Protein AF-A0A3C1FZ70-F1 (afdb_monomer_lite)

Foldseek 3Di:
DFDLAADDADDDDPDPVCLVVVVVSVVVVVVVVVSVVVCVVVVPSDHPADAQADSRHRHNDWDQDPVNAWIADPQFGFIWGWDDDPNDIHTDTDPVSVVCTCRDPVNVVCCCVVPPVVVVVVCVVCVVVVVVVVVVVVVVDDD

pLDDT: mean 89.14, std 9.04, range [33.91, 97.25]

Secondary structure (DSSP, 8-state):
-------------SSGGGGGG-HHHHHHHHHHHHHHHHHHHHT-----SPTTS-TTT-----EEPTTSSEEE-TTT--EEEEEEETTEEEEEE-GGGGTT-TTSHHHHHHHIIIIIHHHHHHHHHTHHHHHHHHHHHHHHS--

Structure (mmCIF, N/CA/C/O backbone):
data_AF-A0A3C1FZ70-F1
#
_entry.id   AF-A0A3C1FZ70-F1
#
loop_
_atom_site.group_PDB
_atom_site.id
_atom_site.type_symbol
_atom_site.label_atom_id
_atom_site.label_alt_id
_atom_site.label_comp_id
_atom_site.label_asym_id
_atom_site.label_entity_id
_atom_site.label_seq_id
_atom_site.pdbx_PDB_ins_code
_atom_site.Cartn_x
_atom_site.Cartn_y
_atom_site.Cartn_z
_atom_site.occupancy
_atom_site.B_iso_or_equiv
_atom_site.auth_seq_id
_atom_site.auth_comp_id
_atom_site.auth_asym_id
_atom_site.auth_atom_id
_atom_site.pdbx_PDB_model_num
ATOM 1 N N . MET A 1 1 ? -0.973 -15.274 14.862 1.00 33.91 1 MET A N 1
ATOM 2 C CA . MET A 1 1 ? -0.813 -13.992 15.579 1.00 33.91 1 MET A C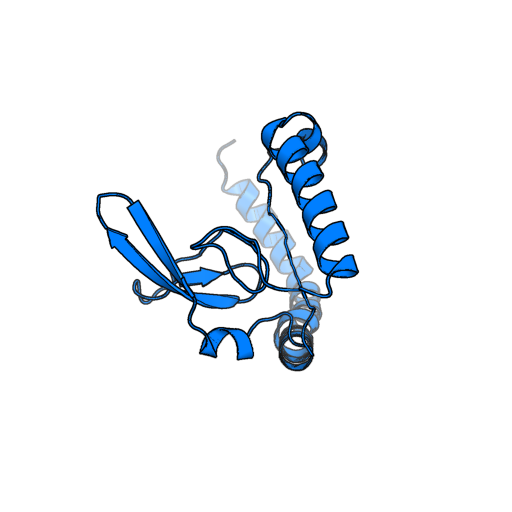A 1
ATOM 3 C C . MET A 1 1 ? -0.196 -12.995 14.611 1.00 33.91 1 MET A C 1
ATOM 5 O O . MET A 1 1 ? 1.015 -12.979 14.454 1.00 33.91 1 MET A O 1
ATOM 9 N N . GLY A 1 2 ? -1.037 -12.286 13.856 1.00 42.69 2 GLY A N 1
ATOM 10 C CA . GLY A 1 2 ? -0.617 -11.162 13.014 1.00 42.69 2 GLY A CA 1
ATOM 11 C C . GLY A 1 2 ? -0.760 -9.878 13.825 1.00 42.69 2 GLY A C 1
ATOM 12 O O . GLY A 1 2 ? -1.645 -9.818 14.673 1.00 42.69 2 GLY A O 1
ATOM 13 N N . LEU A 1 3 ? 0.147 -8.927 13.612 1.00 48.59 3 LEU A N 1
ATOM 14 C CA . LEU A 1 3 ? 0.269 -7.652 14.330 1.00 48.59 3 LEU A CA 1
ATOM 15 C C . LEU A 1 3 ? -1.093 -7.075 14.750 1.00 48.59 3 LEU A C 1
ATOM 17 O O . LEU A 1 3 ? -1.933 -6.794 13.897 1.00 48.59 3 LEU A O 1
ATOM 21 N N . THR A 1 4 ? -1.304 -6.889 16.053 1.00 63.41 4 THR A N 1
ATOM 22 C CA . THR A 1 4 ? -2.482 -6.200 16.585 1.00 63.41 4 THR A CA 1
ATOM 23 C C . THR A 1 4 ? -2.345 -4.704 16.312 1.00 63.41 4 THR A C 1
ATOM 25 O O . THR A 1 4 ? -1.767 -3.958 17.100 1.00 63.41 4 THR A O 1
ATOM 28 N N . LYS A 1 5 ? -2.788 -4.286 15.125 1.00 68.62 5 LYS A N 1
ATOM 29 C CA . LYS A 1 5 ? -2.769 -2.893 14.678 1.00 68.62 5 LYS A CA 1
ATOM 30 C C . LYS A 1 5 ? -4.102 -2.232 15.020 1.00 68.62 5 LYS A C 1
ATOM 32 O O . LYS A 1 5 ? -5.145 -2.687 14.565 1.00 68.62 5 LYS A O 1
ATOM 37 N N . ILE A 1 6 ? -4.037 -1.169 15.820 1.00 82.75 6 ILE A N 1
ATOM 38 C CA . ILE A 1 6 ? -5.199 -0.361 16.217 1.00 82.75 6 ILE A CA 1
ATOM 39 C C . ILE A 1 6 ? -5.476 0.700 15.154 1.00 82.75 6 ILE A C 1
ATOM 41 O O . ILE A 1 6 ? -6.588 0.795 14.641 1.00 82.75 6 ILE A O 1
ATOM 45 N N . ASN A 1 7 ? -4.450 1.487 14.812 1.00 84.12 7 ASN A N 1
ATOM 46 C CA . ASN A 1 7 ? -4.541 2.539 13.814 1.00 84.12 7 ASN A CA 1
ATOM 47 C C . ASN A 1 7 ? -3.212 2.739 13.069 1.00 84.12 7 ASN A C 1
ATOM 49 O O . ASN A 1 7 ? -2.136 2.580 13.644 1.00 84.12 7 ASN A O 1
ATOM 53 N N . GLU A 1 8 ? -3.301 3.086 11.792 1.00 86.19 8 GLU A N 1
ATOM 54 C CA . GLU A 1 8 ? -2.208 3.426 10.879 1.00 86.19 8 GLU A CA 1
ATOM 55 C C . GLU A 1 8 ? -2.800 4.352 9.796 1.00 86.19 8 GLU A C 1
ATOM 57 O O . GLU A 1 8 ? -4.010 4.340 9.572 1.00 86.19 8 GLU A O 1
ATOM 62 N N . ALA A 1 9 ? -1.986 5.201 9.171 1.00 86.94 9 ALA A N 1
ATOM 63 C CA . ALA A 1 9 ? -2.449 6.123 8.137 1.00 86.94 9 ALA A CA 1
ATOM 64 C C . ALA A 1 9 ? -1.345 6.377 7.108 1.00 86.94 9 ALA A C 1
ATOM 66 O O . ALA A 1 9 ? -0.171 6.502 7.462 1.00 86.94 9 ALA A O 1
ATOM 67 N N . ALA A 1 10 ? -1.734 6.475 5.837 1.00 85.56 10 ALA A N 1
ATOM 68 C CA . ALA A 1 10 ? -0.854 6.860 4.741 1.00 85.56 10 ALA A CA 1
ATOM 69 C C . ALA A 1 10 ? -1.157 8.304 4.320 1.00 85.56 10 ALA A C 1
ATOM 71 O O . ALA A 1 10 ? -2.253 8.590 3.837 1.00 85.56 10 ALA A O 1
ATOM 72 N N . ILE A 1 11 ? -0.178 9.197 4.485 1.00 88.44 11 ILE A N 1
ATOM 73 C CA . ILE A 1 11 ? -0.293 10.614 4.119 1.00 88.44 11 ILE A CA 1
ATOM 74 C C . ILE A 1 11 ? 0.441 10.856 2.802 1.00 88.44 11 ILE A C 1
ATOM 76 O O . ILE A 1 11 ? 1.608 10.488 2.654 1.00 88.44 11 ILE A O 1
ATOM 80 N N . CYS A 1 12 ? -0.248 11.457 1.834 1.00 86.12 12 CYS A N 1
ATOM 81 C CA . CYS A 1 12 ? 0.309 11.743 0.517 1.00 86.12 12 CYS A CA 1
ATOM 82 C C . CYS A 1 12 ? 0.821 13.185 0.453 1.00 86.12 12 CYS A C 1
ATOM 84 O O . CYS A 1 12 ? 0.037 14.114 0.287 1.00 86.12 12 CYS A O 1
ATOM 86 N N . THR A 1 13 ? 2.138 13.360 0.524 1.00 90.56 13 THR A N 1
ATOM 87 C CA . THR A 1 13 ? 2.821 14.651 0.330 1.00 90.56 13 THR A CA 1
ATOM 88 C C . THR A 1 13 ? 3.744 14.600 -0.891 1.00 90.56 13 THR A C 1
ATOM 90 O O . THR A 1 13 ? 4.049 13.513 -1.387 1.00 90.56 13 THR A O 1
ATOM 93 N N . GLN A 1 14 ? 4.185 15.757 -1.410 1.00 89.88 14 GLN A N 1
ATOM 94 C CA . GLN A 1 14 ? 5.131 15.779 -2.539 1.00 89.88 14 GLN A CA 1
ATOM 95 C C . GLN A 1 14 ? 6.534 15.372 -2.072 1.00 89.88 14 GLN A C 1
ATOM 97 O O . GLN A 1 14 ? 7.178 14.523 -2.689 1.00 89.88 14 GLN A O 1
ATOM 102 N N . GLY A 1 15 ? 6.987 15.933 -0.948 1.00 89.38 15 GLY A N 1
ATOM 103 C CA . GLY A 1 15 ? 8.201 15.525 -0.244 1.00 89.38 15 GLY A CA 1
ATOM 104 C C . GLY A 1 15 ? 7.900 14.902 1.120 1.00 89.38 15 GLY A C 1
ATOM 105 O O . GLY A 1 15 ? 7.021 15.367 1.843 1.00 89.38 15 GLY A O 1
ATOM 106 N N . ILE A 1 16 ? 8.667 13.882 1.527 1.00 83.31 16 ILE A N 1
ATOM 107 C CA . ILE A 1 16 ? 8.498 13.221 2.842 1.00 83.31 16 ILE A CA 1
ATOM 108 C C . ILE A 1 16 ? 8.612 14.236 3.991 1.00 83.31 16 ILE A C 1
ATOM 110 O O . ILE A 1 16 ? 7.869 14.165 4.965 1.00 83.31 16 ILE A O 1
ATOM 114 N N . SER A 1 17 ? 9.519 15.207 3.871 1.00 89.94 17 SER A N 1
ATOM 115 C CA . SER A 1 17 ? 9.730 16.245 4.885 1.00 89.94 17 SER A CA 1
ATOM 116 C C . SER A 1 17 ? 8.621 17.295 4.950 1.00 89.94 17 SER A C 1
ATOM 118 O O . SER A 1 17 ? 8.617 18.094 5.877 1.00 89.94 17 SER A O 1
ATOM 120 N N . GLU A 1 18 ? 7.699 17.331 3.988 1.00 95.81 18 GLU A N 1
ATOM 121 C CA . GLU A 1 18 ? 6.639 18.345 3.932 1.00 95.81 18 GLU A CA 1
ATOM 122 C C . GLU A 1 18 ? 5.437 17.998 4.808 1.00 95.81 18 GLU A C 1
ATOM 124 O O . GLU A 1 18 ? 4.628 18.874 5.084 1.00 95.81 18 GLU A O 1
ATOM 129 N N . VAL A 1 19 ? 5.322 16.753 5.282 1.00 94.56 19 VAL A N 1
ATOM 130 C CA . VAL A 1 19 ? 4.163 16.305 6.076 1.00 94.56 19 VAL A CA 1
ATOM 131 C C . VAL A 1 19 ? 3.936 17.135 7.336 1.00 94.56 19 VAL A C 1
ATOM 133 O O . VAL A 1 19 ? 2.803 17.327 7.750 1.00 94.56 19 VAL A O 1
ATOM 136 N N . VAL A 1 20 ? 4.997 17.705 7.908 1.00 95.19 20 VAL A N 1
ATOM 137 C CA . VAL A 1 20 ? 4.899 18.584 9.084 1.00 95.19 20 VAL A CA 1
ATOM 138 C C . VAL A 1 20 ? 4.224 19.928 8.791 1.00 95.19 20 VAL A C 1
ATOM 140 O O . VAL A 1 20 ? 3.898 20.653 9.726 1.00 95.19 20 VAL A O 1
ATOM 143 N N . LEU A 1 21 ? 4.044 20.278 7.515 1.00 95.56 21 LEU A N 1
ATOM 144 C CA . LEU A 1 21 ? 3.324 21.473 7.069 1.00 95.56 21 LEU A CA 1
ATOM 145 C C . LEU A 1 21 ? 1.822 21.209 6.874 1.00 95.56 21 LEU A C 1
ATOM 147 O O . LEU A 1 21 ? 1.057 22.158 6.720 1.00 95.56 21 LEU A O 1
ATOM 151 N N . ASP A 1 22 ? 1.400 19.943 6.873 1.00 95.19 22 ASP A N 1
ATOM 152 C CA . ASP A 1 22 ? 0.001 19.536 6.782 1.00 95.19 22 ASP A CA 1
ATOM 153 C C . ASP A 1 22 ? -0.590 19.414 8.193 1.00 95.19 22 ASP A C 1
ATOM 155 O O . ASP A 1 22 ? -0.346 18.448 8.920 1.00 95.19 22 ASP A O 1
ATOM 159 N N . GLN A 1 23 ? -1.367 20.419 8.600 1.00 95.94 23 GLN A N 1
ATOM 160 C CA . GLN A 1 23 ? -1.947 20.450 9.942 1.00 95.94 23 GLN A CA 1
ATOM 161 C C . GLN A 1 23 ? -2.930 19.294 10.181 1.00 95.94 23 GLN A C 1
ATOM 163 O O . GLN A 1 23 ? -2.959 18.754 11.285 1.00 95.94 23 GLN A O 1
ATOM 168 N N . GLU A 1 24 ? -3.690 18.871 9.167 1.00 94.38 24 GLU A N 1
ATOM 169 C CA . GLU A 1 24 ? -4.635 17.758 9.307 1.00 94.38 24 GLU A CA 1
ATOM 170 C C . GLU A 1 24 ? -3.887 16.444 9.559 1.00 94.38 24 GLU A C 1
ATOM 172 O O . GLU A 1 24 ? -4.272 15.663 10.436 1.00 94.38 24 GLU A O 1
ATOM 177 N N . ALA A 1 25 ? -2.768 16.229 8.861 1.00 93.56 25 ALA A N 1
ATOM 178 C CA . ALA A 1 25 ? -1.895 15.082 9.095 1.00 93.56 25 ALA A CA 1
ATOM 179 C C . ALA A 1 25 ? -1.280 15.096 10.505 1.00 93.56 25 ALA A C 1
ATOM 181 O O . ALA A 1 25 ? -1.224 14.055 11.170 1.00 93.56 25 ALA A O 1
ATOM 182 N N . MET A 1 26 ? -0.851 16.265 10.991 1.00 95.88 26 MET A N 1
ATOM 183 C CA . MET A 1 26 ? -0.289 16.408 12.339 1.00 95.88 26 MET A CA 1
ATOM 184 C C . MET A 1 26 ? -1.341 16.184 13.437 1.00 95.88 26 MET A C 1
ATOM 186 O O . MET A 1 26 ? -1.064 15.494 14.425 1.00 95.88 26 MET A O 1
ATOM 190 N N . ASP A 1 27 ? -2.559 16.691 13.249 1.00 96.31 27 ASP A N 1
ATOM 191 C CA . ASP A 1 27 ? -3.683 16.485 14.169 1.00 96.31 27 ASP A CA 1
ATOM 192 C C . ASP A 1 27 ? -4.117 15.012 14.207 1.00 96.31 27 ASP A C 1
ATOM 194 O O . ASP A 1 27 ? -4.363 14.451 15.284 1.00 96.31 27 ASP A O 1
ATOM 198 N N . LEU A 1 28 ? -4.152 14.354 13.042 1.00 92.62 28 LEU A N 1
ATOM 199 C CA . LEU A 1 28 ? -4.391 12.917 12.922 1.00 92.62 28 LEU A CA 1
ATOM 200 C C . LEU A 1 28 ? -3.321 12.116 13.674 1.00 92.62 28 LEU A C 1
ATOM 202 O O . LEU A 1 28 ? -3.672 11.265 14.492 1.00 92.62 28 LEU A O 1
ATOM 206 N N . ALA A 1 29 ? -2.035 12.417 13.470 1.00 93.88 29 ALA A N 1
ATOM 207 C CA . ALA A 1 29 ? -0.939 11.737 14.161 1.00 93.88 29 ALA A CA 1
ATOM 208 C C . ALA A 1 29 ? -1.043 11.879 15.691 1.00 93.88 29 ALA A C 1
ATOM 210 O O . ALA A 1 29 ? -0.890 10.898 16.428 1.00 93.88 29 ALA A O 1
ATOM 211 N N . TYR A 1 30 ? -1.365 13.081 16.181 1.00 95.69 30 TYR A N 1
ATOM 212 C CA . TYR A 1 30 ? -1.580 13.330 17.607 1.00 95.69 30 TYR A CA 1
ATOM 213 C C . TYR A 1 30 ? -2.752 12.514 18.170 1.00 95.69 30 TYR A C 1
ATOM 215 O O . TYR A 1 30 ? -2.635 11.891 19.233 1.00 95.69 30 TYR A O 1
ATOM 223 N N . ARG A 1 31 ? -3.880 12.478 17.454 1.00 94.50 31 ARG A N 1
ATOM 224 C CA . ARG A 1 31 ? -5.057 11.695 17.840 1.00 94.50 31 ARG A CA 1
ATOM 225 C C . ARG A 1 31 ? -4.762 10.192 17.858 1.00 94.50 31 ARG A C 1
ATOM 227 O O . ARG A 1 31 ? -5.048 9.545 18.865 1.00 94.50 31 ARG A O 1
ATOM 234 N N . MET A 1 32 ? -4.117 9.662 16.821 1.00 92.81 32 MET A N 1
ATOM 235 C CA . MET A 1 32 ? -3.727 8.248 16.743 1.00 92.81 32 MET A CA 1
ATOM 236 C C . MET A 1 32 ? -2.811 7.839 17.903 1.00 92.81 32 MET A C 1
ATOM 238 O O . MET A 1 32 ? -2.976 6.764 18.478 1.00 92.81 32 MET A O 1
ATOM 242 N N . GLY A 1 33 ? -1.881 8.708 18.316 1.00 92.94 33 GLY A N 1
ATOM 243 C CA . GLY A 1 33 ? -1.039 8.456 19.491 1.00 92.94 33 GLY A CA 1
ATOM 244 C C . GLY A 1 33 ? -1.845 8.266 20.786 1.00 92.94 33 GLY A C 1
ATOM 245 O O . GLY A 1 33 ? -1.532 7.389 21.602 1.00 92.94 33 GLY A O 1
ATOM 246 N N . LYS A 1 34 ? -2.928 9.036 20.969 1.00 94.12 34 LYS A N 1
ATOM 247 C CA . LYS A 1 34 ? -3.852 8.864 22.105 1.00 94.12 34 LYS A CA 1
ATOM 248 C C . LYS A 1 34 ? -4.635 7.562 22.008 1.00 94.12 34 LYS A C 1
ATOM 250 O O . LYS A 1 34 ? -4.730 6.852 23.007 1.00 94.12 34 LYS A O 1
ATOM 255 N N . GLU A 1 35 ? -5.164 7.248 20.828 1.00 91.75 35 GLU A N 1
ATOM 256 C CA . GLU A 1 35 ? -5.911 6.010 20.571 1.00 91.75 35 GLU A CA 1
ATOM 257 C C . GLU A 1 35 ? -5.055 4.779 20.903 1.00 91.75 35 GLU A C 1
ATOM 259 O O . GLU A 1 35 ? -5.505 3.904 21.640 1.00 91.75 35 GLU A O 1
ATOM 264 N N . ILE A 1 36 ? -3.784 4.763 20.479 1.00 90.81 36 ILE A N 1
ATOM 265 C CA . ILE A 1 36 ? -2.830 3.690 20.807 1.00 90.81 36 ILE A CA 1
ATOM 266 C C . ILE A 1 36 ? -2.626 3.567 22.320 1.00 90.81 36 ILE A C 1
ATOM 268 O O . ILE A 1 36 ? -2.653 2.464 22.867 1.00 90.81 36 ILE A O 1
ATOM 272 N N . THR A 1 37 ? -2.442 4.692 23.012 1.00 92.06 37 THR A N 1
ATOM 273 C CA . THR A 1 37 ? -2.238 4.698 24.469 1.00 92.06 37 THR A CA 1
ATOM 274 C C . THR A 1 37 ? -3.446 4.119 25.210 1.00 92.06 37 THR A C 1
ATOM 276 O O . THR A 1 37 ? -3.285 3.305 26.121 1.00 92.06 37 THR A O 1
ATOM 279 N N . VAL A 1 38 ? -4.659 4.508 24.808 1.00 92.50 38 VAL A N 1
ATOM 280 C CA . VAL A 1 38 ? -5.909 3.987 25.381 1.00 92.50 38 VAL A CA 1
ATOM 281 C C . VAL A 1 38 ? -6.056 2.498 25.083 1.00 92.50 38 VAL A C 1
ATOM 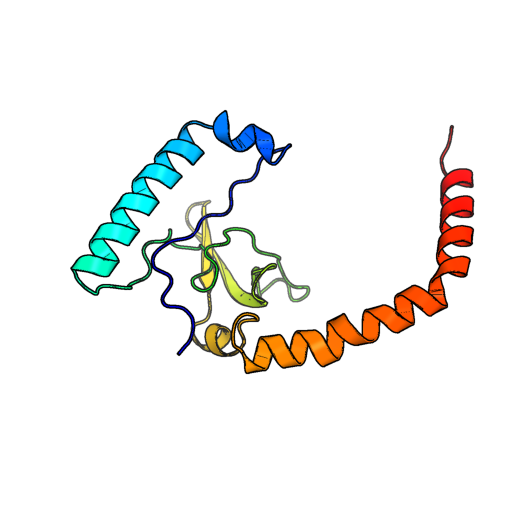283 O O . VAL A 1 38 ? -6.276 1.718 26.004 1.00 92.50 38 VAL A O 1
ATOM 286 N N . ALA A 1 39 ? -5.861 2.087 23.834 1.00 91.19 39 ALA A N 1
ATOM 287 C CA . ALA A 1 39 ? -5.969 0.699 23.402 1.00 91.19 39 ALA A CA 1
ATOM 288 C C . ALA A 1 39 ? -5.028 -0.244 24.168 1.00 91.19 39 ALA A C 1
ATOM 290 O O . ALA A 1 39 ? -5.437 -1.319 24.604 1.00 91.19 39 ALA A O 1
ATOM 291 N N . VAL A 1 40 ? -3.779 0.171 24.406 1.00 90.81 40 VAL A N 1
ATOM 292 C CA . VAL A 1 40 ? -2.826 -0.601 25.223 1.00 90.81 40 VAL A CA 1
ATOM 293 C C . VAL A 1 40 ? -3.293 -0.703 26.678 1.00 90.81 40 VAL A C 1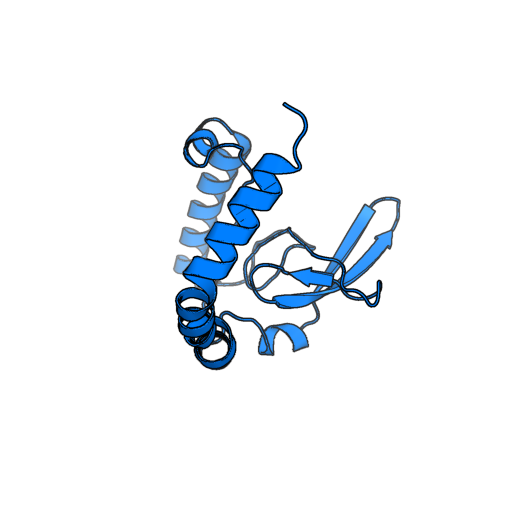
ATOM 295 O O . VAL A 1 40 ? -3.206 -1.780 27.269 1.00 90.81 40 VAL A O 1
ATOM 298 N N . ARG A 1 41 ? -3.806 0.393 27.255 1.00 94.19 41 ARG A N 1
ATOM 299 C CA . ARG A 1 41 ? -4.294 0.430 28.644 1.00 94.19 41 ARG A CA 1
ATOM 300 C C . ARG A 1 41 ? -5.520 -0.459 28.847 1.00 94.19 41 ARG A C 1
ATOM 302 O O . ARG A 1 41 ? -5.541 -1.257 29.780 1.00 94.19 41 ARG A O 1
ATOM 309 N N . GLU A 1 42 ? -6.508 -0.336 27.966 1.00 93.94 42 GLU A N 1
ATOM 310 C CA . GLU A 1 42 ? -7.768 -1.089 28.030 1.00 93.94 42 GLU A CA 1
ATOM 311 C C . GLU A 1 42 ? -7.647 -2.505 27.440 1.00 93.94 42 GLU A C 1
ATOM 313 O O . GLU A 1 42 ? -8.566 -3.311 27.559 1.00 93.94 42 GLU A O 1
ATOM 318 N N . LYS A 1 43 ? -6.504 -2.828 26.815 1.00 90.81 43 LYS A N 1
ATOM 319 C CA . LYS A 1 43 ? -6.261 -4.067 26.054 1.00 90.81 43 LYS A CA 1
ATOM 320 C C . LYS A 1 43 ? -7.259 -4.284 24.910 1.00 90.81 43 LYS A C 1
ATOM 322 O O . LYS A 1 43 ? -7.472 -5.419 24.482 1.00 90.81 43 LYS A O 1
ATOM 327 N N . ASP A 1 44 ? -7.835 -3.202 24.400 1.00 88.88 44 ASP A N 1
ATOM 328 C CA . ASP A 1 44 ? -8.700 -3.209 23.228 1.00 88.88 44 ASP A CA 1
ATOM 329 C C . ASP A 1 44 ? -7.880 -2.840 21.994 1.00 88.88 44 ASP A C 1
ATOM 331 O O . ASP A 1 44 ? -7.560 -1.680 21.760 1.00 88.88 44 ASP A O 1
ATOM 335 N N . LEU A 1 45 ? -7.518 -3.852 21.211 1.00 84.94 45 LEU A N 1
ATOM 336 C CA . LEU A 1 45 ? -6.682 -3.704 20.021 1.00 84.94 45 LEU A CA 1
ATOM 337 C C . LEU A 1 45 ? -7.520 -3.752 18.734 1.00 84.94 45 LEU A C 1
ATOM 339 O O . LEU A 1 45 ? -7.037 -4.188 17.687 1.00 84.94 45 LEU A O 1
ATOM 343 N N . THR A 1 46 ? -8.793 -3.364 18.836 1.00 83.75 46 THR A N 1
ATOM 344 C CA . THR A 1 46 ? -9.718 -3.308 17.704 1.00 83.75 46 THR A CA 1
ATOM 345 C C . THR A 1 46 ? -9.286 -2.232 16.710 1.00 83.75 46 THR A C 1
ATOM 347 O O . THR A 1 46 ? -8.788 -1.172 17.081 1.00 83.75 46 THR A O 1
ATOM 350 N N . TYR A 1 47 ? -9.492 -2.516 15.426 1.00 83.19 47 TYR A N 1
ATOM 351 C CA . TYR A 1 47 ? -9.269 -1.583 14.327 1.00 83.19 47 TYR A CA 1
ATOM 352 C C . TYR A 1 47 ? -10.092 -0.294 14.511 1.00 83.19 47 TYR A C 1
ATOM 354 O O . TYR A 1 47 ? -11.315 -0.366 14.636 1.00 83.19 47 TYR A O 1
ATOM 362 N N . GLN A 1 48 ? -9.432 0.867 14.480 1.00 83.25 48 GLN A N 1
ATOM 363 C CA . GLN A 1 48 ? -10.043 2.205 14.567 1.00 83.25 48 GLN A CA 1
ATOM 364 C C . GLN A 1 48 ? -9.809 3.062 13.308 1.00 83.25 48 GLN A C 1
ATOM 366 O O . GLN A 1 48 ? -9.953 4.283 13.342 1.00 83.25 48 GLN A O 1
ATOM 371 N N . GLY A 1 49 ? -9.428 2.438 12.190 1.00 81.25 49 GLY A N 1
ATOM 372 C CA . GLY A 1 49 ? -9.314 3.139 10.912 1.00 81.25 49 GLY A CA 1
ATOM 373 C C . GLY A 1 49 ? -10.675 3.451 10.279 1.00 81.25 49 GLY A C 1
ATOM 374 O O . GLY A 1 49 ? -11.725 2.990 10.732 1.00 81.25 49 GLY A O 1
ATOM 375 N N . GLU A 1 50 ? -10.651 4.245 9.212 1.00 85.25 50 GLU A N 1
ATOM 376 C CA . GLU A 1 50 ? -11.856 4.652 8.485 1.00 85.25 50 GLU A CA 1
ATOM 377 C C . GLU A 1 50 ? -12.474 3.504 7.669 1.00 85.25 50 GLU A C 1
ATOM 379 O O . GLU A 1 50 ? -11.787 2.596 7.196 1.00 85.25 50 GLU A O 1
ATOM 384 N N . ASP A 1 51 ? -13.794 3.545 7.463 1.00 84.50 51 ASP A N 1
ATOM 385 C CA . ASP A 1 51 ? -14.463 2.564 6.606 1.00 84.50 51 ASP A CA 1
ATOM 386 C C . ASP A 1 51 ? -14.013 2.705 5.143 1.00 84.50 51 ASP A C 1
ATOM 388 O O . ASP A 1 51 ? -13.774 3.799 4.637 1.00 84.50 51 ASP A O 1
ATOM 392 N N . GLY A 1 52 ? -13.898 1.578 4.444 1.00 86.50 52 GLY A N 1
ATOM 393 C CA . GLY A 1 52 ? -13.369 1.535 3.078 1.00 86.50 52 GLY A CA 1
ATOM 394 C C . GLY A 1 52 ? -11.843 1.586 2.964 1.00 86.50 52 GLY A C 1
ATOM 395 O O . GLY A 1 52 ? -11.320 1.385 1.866 1.00 86.50 52 GLY A O 1
ATOM 396 N N . VAL A 1 53 ? -11.125 1.764 4.074 1.00 89.06 53 VAL A N 1
ATOM 397 C CA . VAL A 1 53 ? -9.663 1.666 4.141 1.00 89.06 53 VAL A CA 1
ATOM 398 C C . VAL A 1 53 ? -9.243 0.211 4.376 1.00 89.06 53 VAL A C 1
ATOM 400 O O . VAL A 1 53 ? -9.988 -0.603 4.929 1.00 89.06 53 VAL A O 1
ATOM 403 N N . CYS A 1 54 ? -8.054 -0.174 3.904 1.00 88.44 54 CYS A N 1
ATOM 404 C CA . CYS A 1 54 ? -7.583 -1.544 4.056 1.00 88.44 54 CYS A CA 1
ATOM 405 C C . CYS A 1 54 ? -7.456 -1.941 5.543 1.00 88.44 54 CYS A C 1
ATOM 407 O O . CYS A 1 54 ? -6.640 -1.363 6.258 1.00 88.44 54 CYS A O 1
ATOM 409 N N . PRO A 1 55 ? -8.136 -3.001 6.012 1.00 83.75 55 PRO A N 1
ATOM 410 C CA . PRO A 1 55 ? -8.122 -3.382 7.428 1.00 83.75 55 PRO A CA 1
ATOM 411 C C . PRO A 1 55 ? -6.794 -4.003 7.892 1.00 83.75 55 PRO A C 1
ATOM 413 O O . PRO A 1 55 ? -6.584 -4.196 9.082 1.00 83.75 55 PRO A O 1
ATOM 416 N N . SER A 1 56 ? -5.896 -4.358 6.964 1.00 84.69 56 SER A N 1
ATOM 417 C CA . SER A 1 56 ? -4.606 -4.982 7.295 1.00 84.69 56 SER A CA 1
ATOM 418 C C . SER A 1 56 ? -3.457 -3.982 7.430 1.00 84.69 56 SER A C 1
ATOM 420 O O . SER A 1 56 ? -2.486 -4.261 8.135 1.00 84.69 56 SER A O 1
ATOM 422 N N . CYS A 1 57 ? -3.501 -2.881 6.685 1.00 84.88 57 CYS A N 1
ATOM 423 C CA . CYS A 1 57 ? -2.385 -1.934 6.574 1.00 84.88 57 CYS A CA 1
ATOM 424 C C . CYS A 1 57 ? -2.815 -0.470 6.624 1.00 84.88 57 CYS A C 1
ATOM 426 O O . CYS A 1 57 ? -1.970 0.404 6.518 1.00 84.88 57 CYS A O 1
ATOM 428 N N . HIS A 1 58 ? -4.119 -0.223 6.751 1.00 88.00 58 HIS A N 1
ATOM 429 C CA . HIS A 1 58 ? -4.730 1.099 6.803 1.00 88.00 58 HIS A CA 1
ATOM 430 C C . HIS A 1 58 ? -4.424 2.003 5.598 1.00 88.00 58 HIS A C 1
ATOM 432 O O . HIS A 1 58 ? -4.561 3.220 5.658 1.00 88.00 58 HIS A O 1
ATOM 438 N N . ASP A 1 59 ? -4.040 1.404 4.475 1.00 87.81 59 ASP A N 1
ATOM 439 C CA . ASP A 1 59 ? -3.864 2.118 3.222 1.00 87.81 59 ASP A CA 1
ATOM 440 C C . ASP A 1 59 ? -5.228 2.341 2.551 1.00 87.81 59 ASP A C 1
ATOM 442 O O . ASP A 1 59 ? -6.048 1.417 2.448 1.00 87.81 59 ASP A O 1
ATOM 446 N N . TRP A 1 60 ? -5.470 3.573 2.113 1.00 88.75 60 TRP A N 1
ATOM 447 C CA . TRP A 1 60 ? -6.675 3.984 1.393 1.00 88.75 60 TRP A CA 1
ATOM 448 C C . TRP A 1 60 ? -6.489 3.903 -0.129 1.00 88.75 60 TRP A C 1
ATOM 450 O O . TRP A 1 60 ? -7.459 4.000 -0.886 1.00 88.75 60 TRP A O 1
ATOM 460 N N . LEU A 1 61 ? -5.260 3.659 -0.597 1.00 90.12 61 LEU A N 1
ATOM 461 C CA . LEU A 1 61 ? -4.984 3.397 -2.000 1.00 90.12 61 LEU A CA 1
ATOM 462 C C . LEU A 1 61 ? -5.520 2.021 -2.404 1.00 90.12 61 LEU A C 1
ATOM 464 O O . LEU A 1 61 ? -5.272 0.995 -1.765 1.00 90.12 61 LEU A O 1
ATOM 468 N N . VAL A 1 62 ? -6.219 1.983 -3.536 1.00 92.56 62 VAL A N 1
ATOM 469 C CA . VAL A 1 62 ? -6.724 0.750 -4.140 1.00 92.56 62 VAL A CA 1
ATOM 470 C C . VAL A 1 62 ? -6.426 0.734 -5.629 1.00 92.56 62 VAL A C 1
ATOM 472 O O . VAL A 1 62 ? -6.628 1.720 -6.336 1.00 92.56 62 VAL A O 1
ATOM 475 N N . ARG A 1 63 ? -5.963 -0.411 -6.135 1.00 94.88 63 ARG A N 1
ATOM 476 C CA . ARG A 1 63 ? -5.830 -0.637 -7.577 1.00 94.88 63 ARG A CA 1
ATOM 477 C C . ARG A 1 63 ? -7.011 -1.456 -8.078 1.00 94.88 63 ARG A C 1
ATOM 479 O O . ARG A 1 63 ? -7.349 -2.482 -7.489 1.00 94.88 63 ARG A O 1
ATOM 486 N N . ILE A 1 64 ? -7.598 -1.045 -9.194 1.00 96.62 64 ILE A N 1
ATOM 487 C CA . ILE A 1 64 ? -8.604 -1.842 -9.902 1.00 96.62 64 ILE A CA 1
ATOM 488 C C . ILE A 1 64 ? -7.870 -2.926 -10.699 1.00 96.62 64 ILE A C 1
ATOM 490 O O . ILE A 1 64 ? -6.954 -2.629 -11.469 1.00 96.62 64 ILE A O 1
ATOM 494 N N . LEU A 1 65 ? -8.235 -4.194 -10.498 1.00 95.81 65 LEU A N 1
ATOM 495 C CA . LEU A 1 65 ? -7.644 -5.313 -11.230 1.00 95.81 65 LEU A CA 1
ATOM 496 C C . LEU A 1 65 ? -8.195 -5.395 -12.662 1.00 95.81 65 LEU A C 1
ATOM 498 O O . LEU A 1 65 ? -9.228 -4.820 -13.005 1.00 95.81 65 LEU A O 1
ATOM 502 N N . LYS A 1 66 ? -7.496 -6.145 -13.523 1.00 95.88 66 LYS A N 1
ATOM 503 C CA . LYS A 1 66 ? -7.832 -6.272 -14.954 1.00 95.88 66 LYS A CA 1
ATOM 504 C C . LYS A 1 66 ? -9.230 -6.841 -15.217 1.00 95.88 66 LYS A C 1
ATOM 506 O O . LYS A 1 66 ? -9.780 -6.595 -16.285 1.00 95.88 66 LYS A O 1
ATOM 511 N N . ASP A 1 67 ? -9.802 -7.570 -14.260 1.00 96.06 67 ASP A N 1
ATOM 512 C CA . ASP A 1 67 ? -11.172 -8.089 -14.333 1.00 96.06 67 ASP A CA 1
ATOM 513 C C . ASP A 1 67 ? -12.251 -6.996 -14.217 1.00 96.06 67 ASP A C 1
ATOM 515 O O . ASP A 1 67 ? -13.426 -7.275 -14.461 1.00 96.06 67 ASP A O 1
ATOM 519 N N . ARG A 1 68 ? -11.857 -5.763 -13.858 1.00 94.00 68 ARG A N 1
ATOM 520 C CA . ARG A 1 68 ? -12.720 -4.592 -13.631 1.00 94.00 68 ARG A CA 1
ATOM 521 C C . ARG A 1 68 ? -13.824 -4.822 -12.594 1.00 94.00 68 ARG A C 1
ATOM 523 O O . ARG A 1 68 ? -14.824 -4.111 -12.591 1.00 94.00 68 ARG A O 1
ATOM 530 N N . LYS A 1 69 ? -13.656 -5.818 -11.726 1.00 94.12 69 LYS A N 1
ATOM 531 C CA . LYS A 1 69 ? -14.622 -6.203 -10.684 1.00 94.12 69 LYS A CA 1
ATOM 532 C C . LYS A 1 69 ? -13.990 -6.205 -9.300 1.00 94.12 69 LYS A C 1
ATOM 534 O O . LYS A 1 69 ? -14.672 -5.939 -8.312 1.00 94.12 69 LYS A O 1
ATOM 539 N N . THR A 1 70 ? -12.698 -6.499 -9.245 1.00 95.62 70 THR A N 1
ATOM 540 C 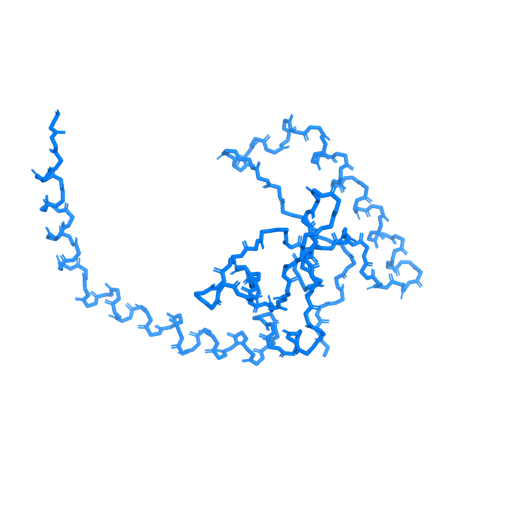CA . THR A 1 70 ? -11.946 -6.656 -8.009 1.00 95.62 70 THR A CA 1
ATOM 541 C C . THR A 1 70 ? -11.017 -5.468 -7.822 1.00 95.62 70 THR A C 1
ATOM 543 O O . THR A 1 70 ? -10.378 -5.002 -8.770 1.00 95.62 70 THR A O 1
ATOM 546 N N . VAL A 1 71 ? -10.914 -4.992 -6.587 1.00 95.81 71 VAL A N 1
ATOM 547 C CA . VAL A 1 71 ? -9.857 -4.068 -6.174 1.00 95.81 71 VAL A CA 1
ATOM 548 C C . VAL A 1 71 ? -8.859 -4.789 -5.284 1.00 95.81 71 VAL A C 1
ATOM 550 O O . VAL A 1 71 ? -9.202 -5.756 -4.605 1.00 95.81 71 VAL A O 1
ATOM 553 N N . GLU A 1 72 ? -7.617 -4.326 -5.288 1.00 94.62 72 GLU A N 1
ATOM 554 C CA . GLU A 1 72 ? -6.564 -4.832 -4.414 1.00 94.62 72 GLU A CA 1
ATOM 555 C C . GLU A 1 72 ? -5.847 -3.666 -3.733 1.00 94.62 72 GLU A C 1
ATOM 557 O O . GLU A 1 72 ? -5.537 -2.661 -4.375 1.00 94.62 72 GLU A O 1
ATOM 562 N N . CYS A 1 73 ? -5.546 -3.808 -2.444 1.00 92.56 73 CYS A N 1
ATOM 563 C CA . CYS A 1 73 ? -4.612 -2.916 -1.771 1.00 92.56 73 CYS A CA 1
ATOM 564 C C . CYS A 1 73 ? -3.210 -3.107 -2.387 1.00 92.56 73 CYS A C 1
ATOM 566 O O . CYS A 1 73 ? -2.675 -4.222 -2.361 1.00 92.56 73 CYS A O 1
ATOM 568 N N . PRO A 1 74 ? -2.578 -2.056 -2.936 1.00 91.12 74 PRO A N 1
ATOM 569 C CA . PRO A 1 74 ? -1.285 -2.180 -3.597 1.00 91.12 74 PRO A CA 1
ATOM 570 C C . PRO A 1 74 ? -0.175 -2.561 -2.616 1.00 91.12 74 PRO A C 1
ATOM 572 O O . PRO A 1 74 ? 0.762 -3.251 -3.021 1.00 91.12 74 PRO A O 1
ATOM 575 N N . THR A 1 75 ? -0.323 -2.194 -1.343 1.00 89.56 75 THR A N 1
ATOM 576 C CA . THR A 1 75 ? 0.655 -2.408 -0.274 1.00 89.56 75 THR A CA 1
ATOM 577 C C . THR A 1 75 ? 0.641 -3.845 0.240 1.00 89.56 75 THR A C 1
ATOM 579 O O . THR A 1 75 ? 1.641 -4.557 0.125 1.00 89.56 75 THR A O 1
ATOM 582 N N . CYS A 1 76 ? -0.500 -4.322 0.744 1.00 89.06 76 CYS A N 1
ATOM 583 C CA . CYS A 1 76 ? -0.585 -5.639 1.388 1.00 89.06 76 CYS A CA 1
ATOM 584 C C . CYS A 1 76 ? -1.259 -6.728 0.539 1.00 89.06 76 CYS A C 1
ATOM 586 O O . CYS A 1 76 ? -1.275 -7.887 0.944 1.00 89.06 76 CYS A O 1
ATOM 588 N N . GLY A 1 77 ? -1.818 -6.396 -0.627 1.00 90.81 77 GLY A N 1
ATOM 589 C CA . GLY A 1 77 ? -2.423 -7.370 -1.538 1.00 90.81 77 GLY A CA 1
ATOM 590 C C . GLY A 1 77 ? -3.826 -7.858 -1.166 1.00 90.81 77 GLY A C 1
ATOM 591 O O . GLY A 1 77 ? -4.372 -8.697 -1.878 1.00 90.81 77 GLY A O 1
ATOM 592 N N . VAL A 1 78 ? -4.433 -7.341 -0.092 1.00 91.69 78 VAL A N 1
ATOM 593 C CA . VAL A 1 78 ? -5.801 -7.714 0.303 1.00 91.69 78 VAL A CA 1
ATOM 594 C C . VAL A 1 78 ? -6.792 -7.263 -0.768 1.00 91.69 78 VAL A C 1
ATOM 596 O O . VAL A 1 78 ? -6.759 -6.117 -1.224 1.00 91.69 78 VAL A O 1
ATOM 599 N N . ARG A 1 79 ? -7.687 -8.173 -1.158 1.00 94.12 79 ARG A N 1
ATOM 600 C CA . ARG A 1 79 ? -8.691 -7.950 -2.201 1.00 94.12 79 ARG A CA 1
ATOM 601 C C . ARG A 1 79 ? -10.046 -7.553 -1.635 1.00 94.12 79 ARG A C 1
ATOM 603 O O . ARG A 1 79 ? -10.413 -7.901 -0.512 1.00 94.12 79 ARG A O 1
ATOM 610 N N . GLY A 1 80 ? -10.790 -6.816 -2.443 1.00 93.81 80 GLY A N 1
ATOM 611 C CA . GLY A 1 80 ? -12.117 -6.327 -2.116 1.00 93.81 80 GLY A CA 1
ATOM 612 C C . GLY A 1 80 ? -12.950 -6.043 -3.355 1.00 93.81 80 GLY A C 1
ATOM 613 O O . GLY A 1 80 ? -12.522 -6.257 -4.492 1.00 93.81 80 GLY A O 1
ATOM 614 N N . LYS A 1 81 ? -14.148 -5.515 -3.117 1.00 95.25 81 LYS A N 1
ATOM 615 C CA . LYS A 1 81 ? -15.067 -5.058 -4.159 1.00 95.25 81 LYS A CA 1
ATOM 616 C C . LYS A 1 81 ? -15.337 -3.576 -4.008 1.00 95.25 81 LYS A C 1
ATOM 618 O O . LYS A 1 81 ? -15.553 -3.094 -2.898 1.00 95.25 81 LYS A O 1
ATOM 623 N N . LEU A 1 82 ? -15.352 -2.889 -5.142 1.00 95.00 82 LEU A N 1
ATOM 624 C CA . LEU A 1 82 ? -15.756 -1.498 -5.239 1.00 95.00 82 LEU A CA 1
ATOM 625 C C . LEU A 1 82 ? -17.230 -1.437 -5.636 1.00 95.00 82 LEU A C 1
ATOM 627 O O . LEU A 1 82 ? -17.669 -2.132 -6.551 1.00 95.00 82 LEU A O 1
ATOM 631 N N . THR A 1 83 ? -17.989 -0.598 -4.945 1.00 95.00 83 THR A N 1
ATOM 632 C CA . THR A 1 83 ? -19.381 -0.275 -5.267 1.00 95.00 83 THR A CA 1
ATOM 633 C C . THR A 1 83 ? -19.562 1.236 -5.279 1.00 95.00 83 THR A C 1
ATOM 635 O O . THR A 1 83 ? -18.767 1.965 -4.687 1.00 95.00 83 THR A O 1
ATOM 638 N N . MET A 1 84 ? -20.592 1.710 -5.975 1.00 94.75 84 MET A N 1
ATOM 639 C CA . MET A 1 84 ? -20.962 3.120 -5.983 1.00 94.75 84 MET A CA 1
ATOM 640 C C . MET A 1 84 ? -22.395 3.268 -5.486 1.00 94.75 84 MET A C 1
ATOM 642 O O . MET A 1 84 ? -23.288 2.577 -5.973 1.00 94.75 84 MET A O 1
ATOM 646 N N . ALA A 1 85 ? -22.612 4.168 -4.532 1.00 94.12 85 ALA A N 1
ATOM 647 C CA . ALA A 1 85 ? -23.934 4.485 -4.001 1.00 94.12 85 ALA A CA 1
ATOM 648 C C . ALA A 1 85 ? -24.018 5.988 -3.716 1.00 94.12 85 ALA A C 1
ATOM 650 O O . ALA A 1 85 ? -23.115 6.560 -3.112 1.00 94.12 85 ALA A O 1
ATOM 651 N N . GLY A 1 86 ? -25.076 6.652 -4.195 1.00 93.62 86 GLY A N 1
ATOM 652 C CA . GLY A 1 86 ? -25.278 8.090 -3.961 1.00 93.62 86 GLY A CA 1
ATOM 653 C C . GLY A 1 86 ? -24.124 8.981 -4.445 1.00 93.62 86 GLY A C 1
ATOM 654 O O . GLY A 1 86 ? -23.801 9.968 -3.793 1.00 93.62 86 GLY A O 1
ATOM 655 N N . GLY A 1 87 ? -23.449 8.603 -5.537 1.00 94.56 87 GLY A N 1
ATOM 656 C CA . GLY A 1 87 ? -22.281 9.327 -6.056 1.00 94.56 87 GLY A CA 1
ATOM 657 C C . GLY A 1 87 ? -20.987 9.125 -5.258 1.00 94.56 87 GLY A C 1
ATOM 658 O O . GLY A 1 87 ? -19.975 9.730 -5.600 1.00 94.56 87 GLY A O 1
ATOM 659 N N . LYS A 1 88 ? -20.989 8.270 -4.228 1.00 92.75 88 LYS A N 1
ATOM 660 C CA . LYS A 1 88 ? -19.811 7.940 -3.417 1.00 92.75 88 LYS A CA 1
ATOM 661 C C . LYS A 1 88 ? -19.270 6.557 -3.758 1.00 92.75 88 LYS A C 1
ATOM 663 O O . LYS A 1 88 ? -20.023 5.653 -4.123 1.00 92.75 88 LYS A O 1
ATOM 668 N N . ILE A 1 89 ? -17.955 6.408 -3.629 1.00 92.81 89 ILE A N 1
ATOM 669 C CA . ILE A 1 89 ? -17.251 5.135 -3.780 1.00 92.81 89 ILE A CA 1
ATOM 670 C C . ILE A 1 89 ? -17.212 4.439 -2.421 1.00 92.81 89 ILE A C 1
ATOM 672 O O . ILE A 1 89 ? -16.871 5.053 -1.415 1.00 92.81 89 ILE A O 1
ATOM 676 N N . HIS A 1 90 ? -17.520 3.146 -2.415 1.00 93.31 90 HIS A N 1
ATOM 677 C CA . HIS A 1 90 ? -17.393 2.281 -1.250 1.00 93.31 90 HIS A CA 1
ATOM 678 C C . HIS A 1 90 ? -16.541 1.071 -1.604 1.00 93.31 90 HIS A C 1
ATOM 680 O O . HIS A 1 90 ? -16.812 0.379 -2.590 1.00 93.31 90 HIS A O 1
ATOM 686 N N . VAL A 1 91 ? -15.542 0.786 -0.776 1.00 93.56 91 VAL A N 1
ATOM 687 C CA . VAL A 1 91 ? -14.700 -0.401 -0.913 1.00 93.56 91 VAL A CA 1
ATOM 688 C C . VAL A 1 91 ? -14.989 -1.342 0.244 1.00 93.56 91 VAL A C 1
ATOM 690 O O . VAL A 1 91 ? -14.935 -0.955 1.402 1.00 93.56 91 VAL A O 1
ATOM 693 N N . LYS A 1 92 ? -15.279 -2.605 -0.065 1.00 92.44 92 LYS A N 1
ATOM 694 C CA . LYS A 1 92 ? -15.442 -3.650 0.944 1.00 92.44 92 LYS A CA 1
ATOM 695 C C . LYS A 1 92 ? -14.395 -4.727 0.736 1.00 92.44 92 LYS A C 1
ATOM 697 O O . LYS A 1 92 ? -14.454 -5.470 -0.246 1.00 92.44 92 LYS A O 1
ATOM 702 N N . PHE A 1 93 ? -13.450 -4.819 1.665 1.00 89.56 93 PHE A N 1
ATOM 703 C CA . PHE A 1 93 ? -12.431 -5.863 1.654 1.00 89.56 93 PHE A CA 1
ATOM 704 C C . PHE A 1 93 ? -13.019 -7.211 2.080 1.00 89.56 93 PHE A C 1
ATOM 706 O O . PHE A 1 93 ? -13.846 -7.302 2.992 1.00 89.56 93 PHE A O 1
ATOM 713 N N . GLU A 1 94 ? -12.604 -8.275 1.400 1.00 85.88 94 GLU A N 1
ATOM 714 C CA . GLU A 1 94 ? -13.078 -9.624 1.682 1.00 85.88 94 GLU A CA 1
ATOM 715 C C . GLU A 1 94 ? -12.352 -10.178 2.909 1.00 85.88 94 GLU A C 1
ATOM 717 O O . GLU A 1 94 ? -11.126 -10.238 2.927 1.00 85.88 94 GLU A O 1
ATOM 722 N N . LYS A 1 95 ? -13.097 -10.636 3.926 1.00 80.56 95 LYS A N 1
ATOM 723 C CA . LYS A 1 95 ? -12.497 -11.203 5.150 1.00 80.56 95 LYS A CA 1
ATOM 724 C C . LYS A 1 95 ? -11.531 -12.354 4.852 1.00 80.56 95 LYS A C 1
ATOM 726 O O . LYS A 1 95 ? -10.487 -12.447 5.478 1.00 80.56 95 LYS A O 1
ATOM 731 N N . LYS A 1 96 ? -11.859 -13.205 3.870 1.00 77.62 96 LYS A N 1
ATOM 732 C CA . LYS A 1 96 ? -10.983 -14.310 3.443 1.00 77.62 96 LYS A CA 1
ATOM 733 C C . LYS A 1 96 ? -9.655 -13.810 2.876 1.00 77.62 96 LYS A C 1
ATOM 735 O O . LYS A 1 96 ? -8.622 -14.393 3.160 1.00 77.62 96 LYS A O 1
ATOM 740 N N . ALA A 1 97 ? -9.660 -12.684 2.161 1.00 76.00 97 ALA A N 1
ATOM 741 C CA . ALA A 1 97 ? -8.445 -12.114 1.585 1.00 76.00 97 ALA A CA 1
ATOM 742 C C . ALA A 1 97 ? -7.460 -11.586 2.646 1.00 76.00 97 ALA A C 1
ATOM 744 O O . ALA A 1 97 ? -6.341 -11.210 2.310 1.00 76.00 97 ALA A O 1
ATOM 745 N N . TRP A 1 98 ? -7.850 -11.554 3.926 1.00 77.31 98 TRP A N 1
ATOM 746 C CA . TRP A 1 98 ? -6.942 -11.231 5.026 1.00 77.31 98 TRP A CA 1
ATOM 747 C C . TRP A 1 98 ? -5.974 -12.378 5.318 1.00 77.31 98 TRP A C 1
ATOM 749 O O . TRP A 1 98 ? -4.873 -12.128 5.805 1.00 77.31 98 TRP A O 1
ATOM 759 N N . GLU A 1 99 ? -6.355 -13.624 5.030 1.00 75.75 99 GLU A N 1
ATOM 760 C CA . GLU A 1 99 ? -5.480 -14.792 5.193 1.00 75.75 99 GLU A CA 1
ATOM 761 C C . GLU A 1 99 ? -4.338 -14.807 4.178 1.00 75.75 99 GLU A C 1
ATOM 763 O O . GLU A 1 99 ? -3.299 -15.388 4.457 1.00 75.75 99 GLU A O 1
ATOM 768 N N . ASP A 1 100 ? -4.489 -14.084 3.071 1.00 78.38 100 ASP A N 1
ATOM 769 C CA . ASP A 1 100 ? -3.490 -13.985 2.007 1.00 78.38 100 ASP A CA 1
ATOM 770 C C . ASP A 1 100 ? -2.735 -12.646 2.030 1.00 78.38 100 ASP A C 1
ATOM 772 O O . ASP A 1 100 ? -2.045 -12.288 1.072 1.00 78.38 100 ASP A O 1
ATOM 776 N N . ASN A 1 101 ? -2.872 -11.855 3.102 1.00 86.00 101 ASN A N 1
ATOM 777 C CA . ASN A 1 101 ? -2.203 -10.559 3.165 1.00 86.00 101 ASN A CA 1
ATOM 778 C C . ASN A 1 101 ? -0.675 -10.728 3.232 1.00 86.00 101 ASN A C 1
ATOM 780 O O . ASN A 1 101 ? -0.153 -11.586 3.949 1.00 86.00 101 ASN A O 1
ATOM 784 N N . ARG A 1 102 ? 0.052 -9.857 2.524 1.00 86.56 102 ARG A N 1
ATOM 785 C CA . ARG A 1 102 ? 1.519 -9.917 2.387 1.00 86.56 102 ARG A CA 1
ATOM 786 C C . ARG A 1 102 ? 2.288 -9.759 3.697 1.00 86.56 102 ARG A C 1
ATOM 788 O O . ARG A 1 102 ? 3.475 -10.056 3.715 1.00 86.56 102 ARG A O 1
ATOM 795 N N . PHE A 1 103 ? 1.660 -9.287 4.773 1.00 85.06 103 PHE A N 1
ATOM 796 C CA . PHE A 1 103 ? 2.313 -9.124 6.074 1.00 85.06 103 PHE A CA 1
ATOM 797 C C . PHE A 1 103 ? 2.209 -10.356 6.968 1.00 85.06 103 PHE A C 1
ATOM 799 O O . PHE A 1 103 ? 2.817 -10.387 8.040 1.00 85.06 103 PHE A O 1
ATOM 806 N N . ARG A 1 104 ? 1.496 -11.403 6.544 1.00 85.56 104 ARG A N 1
ATOM 807 C CA . ARG A 1 104 ? 1.584 -12.690 7.230 1.00 85.56 104 ARG A CA 1
ATOM 808 C C . ARG A 1 104 ? 2.967 -13.302 7.031 1.00 85.56 104 ARG A C 1
ATOM 810 O O . ARG A 1 104 ? 3.486 -13.224 5.920 1.00 85.56 104 ARG A O 1
ATOM 817 N N . PRO A 1 105 ? 3.567 -13.922 8.063 1.00 87.62 105 PRO A N 1
ATOM 818 C CA . PRO A 1 105 ? 4.938 -14.421 7.974 1.00 87.62 105 PRO A CA 1
ATOM 819 C C . PRO A 1 105 ? 5.176 -15.377 6.799 1.00 87.62 105 PRO A C 1
ATOM 821 O O . PRO A 1 105 ? 6.157 -15.226 6.076 1.00 87.62 105 PRO A O 1
ATOM 824 N N . ASP A 1 106 ? 4.260 -16.318 6.577 1.00 89.56 106 ASP A N 1
ATOM 825 C CA . ASP A 1 106 ? 4.319 -17.305 5.500 1.00 89.56 106 ASP A CA 1
ATOM 826 C C . ASP A 1 106 ? 4.173 -16.661 4.114 1.00 89.56 106 ASP A C 1
ATOM 828 O O . ASP A 1 106 ? 4.975 -16.921 3.215 1.00 89.56 106 ASP A O 1
ATOM 832 N N . VAL A 1 107 ? 3.209 -15.752 3.953 1.00 88.44 107 VAL A N 1
ATOM 833 C CA . VAL A 1 107 ? 2.991 -15.025 2.693 1.00 88.44 107 VAL A CA 1
ATOM 834 C C . VAL A 1 107 ? 4.161 -14.087 2.390 1.00 88.44 107 VAL A C 1
ATOM 836 O O . VAL A 1 107 ? 4.632 -14.043 1.255 1.00 88.44 107 VAL A O 1
ATOM 839 N N . SER A 1 108 ? 4.665 -13.371 3.397 1.00 89.75 108 SER A N 1
ATOM 840 C CA . SER A 1 108 ? 5.820 -12.473 3.291 1.00 89.75 108 SER A CA 1
ATOM 841 C C . SER A 1 108 ? 7.076 -13.235 2.872 1.00 89.75 108 SER A C 1
ATOM 843 O O . SER A 1 108 ? 7.751 -12.850 1.915 1.00 89.75 108 SER A O 1
ATOM 845 N N . TYR A 1 109 ? 7.344 -14.371 3.524 1.00 91.81 109 TYR A N 1
ATOM 846 C CA . TYR A 1 109 ? 8.449 -15.259 3.173 1.00 91.81 109 TYR A CA 1
ATOM 847 C C . TYR A 1 109 ? 8.330 -15.750 1.728 1.00 91.81 109 TYR A C 1
ATOM 849 O O . TYR A 1 109 ? 9.284 -15.645 0.957 1.00 91.81 109 TYR A O 1
ATOM 857 N N . ASN A 1 110 ? 7.153 -16.233 1.327 1.00 90.69 110 ASN A N 1
ATOM 858 C CA . ASN A 1 110 ? 6.922 -16.696 -0.039 1.00 90.69 110 ASN A CA 1
ATOM 859 C C . ASN A 1 110 ? 7.100 -15.559 -1.054 1.00 90.69 110 ASN A C 1
ATOM 861 O O . ASN A 1 110 ? 7.780 -15.732 -2.066 1.00 90.69 110 ASN A O 1
ATOM 865 N N . HIS A 1 111 ? 6.553 -14.376 -0.774 1.0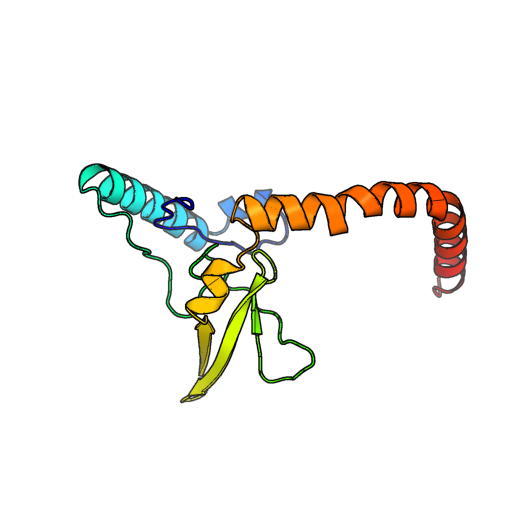0 89.06 111 HIS A N 1
ATOM 866 C CA . HIS A 1 111 ? 6.696 -13.221 -1.651 1.00 89.06 111 HIS A CA 1
ATOM 867 C C . HIS A 1 111 ? 8.164 -12.823 -1.824 1.00 89.06 111 HIS A C 1
ATOM 869 O O . HIS A 1 111 ? 8.630 -12.630 -2.949 1.00 89.06 111 HIS A O 1
ATOM 875 N N . PHE A 1 112 ? 8.917 -12.768 -0.725 1.00 90.44 112 PHE A N 1
ATOM 876 C CA . PHE A 1 112 ? 10.340 -12.477 -0.781 1.00 90.44 112 PHE A CA 1
ATOM 877 C C . PHE A 1 112 ? 11.096 -13.525 -1.605 1.00 90.44 112 PHE A C 1
ATOM 879 O O . PHE A 1 112 ? 11.768 -13.165 -2.567 1.00 90.44 112 PHE A O 1
ATOM 886 N N . ASN A 1 113 ? 10.957 -14.812 -1.286 1.00 92.69 113 ASN A N 1
ATOM 887 C CA . ASN A 1 113 ? 11.765 -15.862 -1.913 1.00 92.69 113 ASN A CA 1
ATOM 888 C C . ASN A 1 113 ? 11.422 -16.123 -3.378 1.00 92.69 113 ASN A C 1
ATOM 890 O O . ASN A 1 113 ? 12.319 -16.440 -4.154 1.00 92.69 113 ASN A O 1
ATOM 894 N N . TYR A 1 114 ? 10.154 -15.991 -3.769 1.00 89.31 114 TYR A N 1
ATOM 895 C CA . TYR A 1 114 ? 9.721 -16.335 -5.125 1.00 89.31 114 TYR A CA 1
ATOM 896 C C . TYR A 1 114 ? 9.567 -15.126 -6.053 1.00 89.31 114 TYR A C 1
ATOM 898 O O . TYR A 1 114 ? 9.565 -15.300 -7.271 1.00 89.31 114 TYR A O 1
ATOM 906 N N . HIS A 1 115 ? 9.468 -13.903 -5.521 1.00 86.88 115 HIS A N 1
ATOM 907 C CA . HIS A 1 115 ? 9.302 -12.697 -6.343 1.00 86.88 115 HIS A CA 1
ATOM 908 C C . HIS A 1 115 ? 10.425 -11.673 -6.163 1.00 86.88 115 HIS A C 1
ATOM 910 O O . HIS A 1 115 ? 10.875 -11.100 -7.155 1.00 86.88 115 HIS A O 1
ATOM 916 N N . ILE A 1 116 ? 10.914 -11.453 -4.938 1.00 89.31 116 ILE A N 1
ATOM 917 C CA . ILE A 1 116 ? 11.915 -10.409 -4.666 1.00 89.31 116 ILE A CA 1
ATOM 918 C C . ILE A 1 116 ? 13.345 -10.926 -4.831 1.00 89.31 116 ILE A C 1
ATOM 920 O O . ILE A 1 116 ? 14.104 -10.366 -5.619 1.00 89.31 116 ILE A O 1
ATOM 924 N N . ALA A 1 117 ? 13.727 -12.001 -4.145 1.00 90.31 117 ALA A N 1
ATOM 925 C CA . ALA A 1 117 ? 15.077 -12.555 -4.213 1.00 90.31 117 ALA A CA 1
ATOM 926 C C . ALA A 1 117 ? 15.497 -12.935 -5.649 1.00 90.31 117 ALA A C 1
ATOM 928 O O . ALA A 1 117 ? 16.584 -12.519 -6.061 1.00 90.31 117 ALA A O 1
ATOM 929 N N . PRO A 1 118 ? 14.645 -13.580 -6.476 1.00 90.38 118 PRO A N 1
ATOM 930 C CA . PRO A 1 118 ? 14.992 -13.896 -7.862 1.00 90.38 118 PRO A CA 1
ATOM 931 C C . PRO A 1 118 ? 15.142 -12.648 -8.742 1.00 90.38 118 PRO A C 1
ATOM 933 O O . PRO A 1 118 ? 15.824 -12.682 -9.768 1.00 90.38 118 PRO A O 1
ATOM 936 N N . SER A 1 119 ? 14.530 -11.521 -8.348 1.00 91.31 119 SER A N 1
ATOM 937 C CA . SER A 1 119 ? 14.664 -10.268 -9.093 1.00 91.31 119 SER A CA 1
ATOM 938 C C . SER A 1 119 ? 16.109 -9.767 -9.086 1.00 91.31 119 SER A C 1
ATOM 940 O O . SER A 1 119 ? 16.554 -9.224 -10.092 1.00 91.31 119 SER A O 1
ATOM 942 N N . LYS A 1 120 ? 16.890 -10.022 -8.026 1.00 91.38 120 LYS A N 1
ATOM 943 C CA . LYS A 1 120 ? 18.304 -9.623 -7.962 1.00 91.38 120 LYS A CA 1
ATOM 944 C C . LYS A 1 120 ? 19.089 -10.161 -9.158 1.00 91.38 120 LYS A C 1
ATOM 946 O O . LYS A 1 120 ? 19.748 -9.386 -9.850 1.00 91.38 120 LYS A O 1
ATOM 951 N N . ASP A 1 121 ? 18.985 -11.458 -9.429 1.00 91.12 121 ASP A N 1
ATOM 952 C CA . ASP A 1 121 ? 19.745 -12.102 -10.502 1.00 91.12 121 ASP A CA 1
ATOM 953 C C . ASP A 1 121 ? 19.304 -11.594 -11.876 1.00 91.12 121 ASP A C 1
ATOM 955 O O . ASP A 1 121 ? 20.139 -11.299 -12.735 1.00 91.12 121 ASP A O 1
ATOM 959 N N . TYR A 1 122 ? 17.995 -11.395 -12.066 1.00 89.62 122 TYR A N 1
ATOM 960 C CA . TYR A 1 122 ? 17.469 -10.747 -13.266 1.00 89.62 122 TYR A CA 1
ATOM 961 C C . TYR A 1 122 ? 18.035 -9.328 -13.441 1.00 89.62 122 TYR A C 1
ATOM 963 O O . TYR A 1 122 ? 18.485 -8.971 -14.532 1.00 89.62 122 TYR A O 1
ATOM 971 N N . PHE A 1 123 ? 18.053 -8.518 -12.378 1.00 91.50 123 PHE A N 1
ATOM 972 C CA . PHE A 1 123 ? 18.569 -7.150 -12.408 1.00 91.50 123 PHE A CA 1
ATOM 973 C C . PHE A 1 123 ? 20.071 -7.120 -12.719 1.00 91.50 123 PHE A C 1
ATOM 975 O O . PHE A 1 123 ? 20.517 -6.306 -13.531 1.00 91.50 123 PHE A O 1
ATOM 982 N N . LEU A 1 124 ? 20.856 -8.005 -12.111 1.00 93.94 124 LEU A N 1
ATOM 983 C CA . LEU A 1 124 ? 22.290 -8.081 -12.375 1.00 93.94 124 LEU A CA 1
ATOM 984 C C . LEU A 1 124 ? 22.564 -8.505 -13.822 1.00 93.94 124 LEU A C 1
ATOM 986 O O . LEU A 1 124 ? 23.320 -7.831 -14.519 1.00 93.94 124 LEU A O 1
ATOM 990 N N . ARG A 1 125 ? 21.884 -9.550 -14.310 1.00 95.12 125 ARG A N 1
ATOM 991 C CA . ARG A 1 125 ? 22.054 -10.053 -15.682 1.00 95.12 125 ARG A CA 1
ATOM 992 C C . ARG A 1 125 ? 21.643 -9.037 -16.750 1.00 95.12 125 ARG A C 1
ATOM 994 O O . ARG A 1 125 ? 22.268 -8.973 -17.800 1.00 95.12 125 ARG A O 1
ATOM 1001 N N . THR A 1 126 ? 20.609 -8.238 -16.495 1.00 95.69 126 THR A N 1
ATOM 1002 C CA . THR A 1 126 ? 20.074 -7.260 -17.465 1.00 95.69 126 THR A CA 1
ATOM 1003 C C . THR A 1 126 ? 20.694 -5.865 -17.340 1.00 95.69 126 THR A C 1
ATOM 1005 O O . THR A 1 126 ? 20.215 -4.922 -17.968 1.00 95.69 126 THR A O 1
ATOM 1008 N N . LYS A 1 127 ? 21.744 -5.680 -16.525 1.00 95.88 127 LYS A N 1
ATOM 1009 C CA . LYS A 1 127 ? 22.346 -4.360 -16.263 1.00 95.88 127 LYS A CA 1
ATOM 1010 C C . LYS A 1 127 ? 22.784 -3.636 -17.544 1.00 95.88 127 LYS A C 1
ATOM 1012 O O . LYS A 1 127 ? 22.342 -2.512 -17.775 1.00 95.88 127 LYS A O 1
ATOM 1017 N N . GLU A 1 128 ? 23.598 -4.280 -18.379 1.00 97.25 128 GLU A N 1
ATOM 1018 C CA . GLU A 1 128 ? 24.136 -3.651 -19.595 1.00 97.25 128 GLU A CA 1
ATOM 1019 C C . GLU A 1 128 ? 23.055 -3.430 -20.662 1.00 97.25 128 GLU A C 1
ATOM 1021 O O . GLU A 1 128 ? 22.993 -2.362 -21.271 1.00 97.25 128 GLU A O 1
ATOM 1026 N N . GLU A 1 129 ? 22.127 -4.381 -20.825 1.00 96.81 129 GLU A N 1
ATOM 1027 C CA . GLU A 1 129 ? 20.977 -4.225 -21.726 1.00 96.81 129 GLU A CA 1
ATOM 1028 C C . GLU A 1 129 ? 20.122 -3.012 -21.333 1.00 96.81 129 GLU A C 1
ATOM 1030 O O . GLU A 1 129 ? 19.743 -2.208 -22.187 1.00 96.81 129 GLU A O 1
ATOM 1035 N N . ARG A 1 130 ? 19.846 -2.841 -20.034 1.00 95.56 130 ARG A N 1
ATOM 1036 C CA . ARG A 1 130 ? 19.082 -1.694 -19.529 1.00 95.56 130 ARG A CA 1
ATOM 1037 C C . ARG A 1 130 ? 19.814 -0.378 -19.746 1.00 95.56 130 ARG A C 1
ATOM 1039 O O . ARG A 1 130 ? 19.168 0.592 -20.125 1.00 95.56 130 ARG A O 1
ATOM 1046 N N . LYS A 1 131 ? 21.139 -0.347 -19.575 1.00 95.62 131 LYS A N 1
ATOM 1047 C CA . LYS A 1 131 ? 21.955 0.840 -19.867 1.00 95.62 131 LYS A CA 1
ATOM 1048 C C . LYS A 1 131 ? 21.887 1.221 -21.351 1.00 95.62 131 LYS A C 1
ATOM 1050 O O . LYS A 1 131 ? 21.667 2.386 -21.665 1.00 95.62 131 LYS A O 1
ATOM 1055 N N . SER A 1 132 ? 21.993 0.243 -22.253 1.00 96.38 132 SER A N 1
ATOM 1056 C CA . SER A 1 132 ? 21.861 0.478 -23.698 1.00 96.38 132 SER A CA 1
ATOM 1057 C C . SER A 1 132 ? 20.452 0.946 -24.085 1.00 96.38 132 SER A C 1
ATOM 1059 O O . SER A 1 132 ? 20.299 1.916 -24.823 1.00 96.38 132 SER A O 1
ATOM 1061 N N . LYS A 1 133 ? 19.401 0.304 -23.557 1.00 95.75 133 LYS A N 1
ATOM 1062 C CA . LYS A 1 133 ? 18.011 0.721 -23.803 1.00 95.75 133 LYS A CA 1
ATOM 1063 C C . LYS A 1 133 ? 17.713 2.116 -23.254 1.00 95.75 133 LYS A C 1
ATOM 1065 O O . LYS A 1 133 ? 16.966 2.853 -23.887 1.00 95.75 133 LYS A O 1
ATOM 1070 N N . PHE A 1 134 ? 18.308 2.483 -22.120 1.00 94.94 134 PHE A N 1
ATOM 1071 C CA . PHE A 1 134 ? 18.197 3.829 -21.567 1.00 94.94 134 PHE A CA 1
ATOM 1072 C C . PHE A 1 134 ? 18.784 4.881 -22.517 1.00 94.94 134 PHE A C 1
ATOM 1074 O O . PHE A 1 134 ? 18.113 5.867 -22.795 1.00 94.94 134 PHE A O 1
ATOM 1081 N N . GLN A 1 135 ? 19.967 4.642 -23.092 1.00 93.62 135 GLN A N 1
ATOM 1082 C CA . GLN A 1 135 ? 20.561 5.549 -24.088 1.00 93.62 135 GLN A CA 1
ATOM 1083 C C . GLN A 1 135 ? 19.668 5.711 -25.323 1.00 93.62 135 GLN A C 1
ATOM 1085 O O . GLN A 1 135 ? 19.357 6.831 -25.710 1.00 93.62 135 GLN A O 1
ATOM 1090 N N . LYS A 1 136 ? 19.153 4.602 -25.872 1.00 93.88 136 LYS A N 1
ATOM 1091 C CA . LYS A 1 136 ? 18.201 4.649 -26.997 1.00 93.88 136 LYS A CA 1
ATOM 1092 C C . LYS A 1 136 ? 16.940 5.446 -26.669 1.00 93.88 136 LYS A C 1
ATOM 1094 O O . LYS A 1 136 ? 16.401 6.129 -27.530 1.00 93.88 136 LYS A O 1
ATOM 1099 N N . TYR A 1 137 ? 16.448 5.339 -25.435 1.00 94.12 137 TYR A N 1
ATOM 1100 C CA . TYR A 1 137 ? 15.310 6.136 -24.991 1.00 94.12 137 TYR A CA 1
ATOM 1101 C C . TYR A 1 137 ? 15.656 7.628 -24.937 1.00 94.12 137 TYR A C 1
ATOM 1103 O O . TYR A 1 137 ? 14.847 8.436 -25.375 1.00 94.12 137 TYR A O 1
ATOM 1111 N N . GLN A 1 138 ? 16.854 8.000 -24.474 1.00 93.50 138 GLN A N 1
ATOM 1112 C CA . GLN A 1 138 ? 17.303 9.397 -24.501 1.00 93.50 138 GLN A CA 1
ATOM 1113 C C . GLN A 1 138 ? 17.395 9.948 -25.931 1.00 93.50 138 GLN A C 1
ATOM 1115 O O . GLN A 1 138 ? 16.980 11.075 -26.160 1.00 93.50 138 GLN A O 1
ATOM 1120 N N . GLU A 1 139 ? 17.878 9.152 -26.887 1.00 94.62 139 GLU A N 1
ATOM 1121 C CA . GLU A 1 139 ? 17.941 9.525 -28.310 1.00 94.62 139 GLU A CA 1
ATOM 1122 C C . GLU A 1 139 ? 16.554 9.652 -28.966 1.00 94.62 139 GLU A C 1
ATOM 1124 O O . GLU A 1 139 ? 16.391 10.393 -29.932 1.00 94.62 139 GLU A O 1
ATOM 1129 N N . TYR A 1 140 ? 15.553 8.923 -28.461 1.00 93.50 140 TYR A N 1
ATOM 1130 C CA . TYR A 1 140 ? 14.170 8.991 -28.943 1.00 93.50 140 TYR A CA 1
ATOM 1131 C C . TYR A 1 140 ? 13.443 10.269 -28.500 1.00 93.50 140 TYR A C 1
ATOM 1133 O O . TYR A 1 140 ? 12.503 10.703 -29.168 1.00 93.50 140 TYR A O 1
ATOM 1141 N N . LEU A 1 141 ? 13.837 10.856 -27.367 1.00 91.75 141 LEU A N 1
ATOM 1142 C CA . LEU A 1 141 ? 13.195 12.063 -26.861 1.00 91.75 141 LEU A CA 1
ATOM 1143 C C . LEU A 1 141 ? 13.569 13.264 -27.746 1.00 91.75 141 LEU A C 1
ATOM 1145 O O . LEU A 1 141 ? 14.757 13.493 -27.976 1.00 91.75 141 LEU A O 1
ATOM 1149 N N . PRO A 1 142 ? 12.592 14.050 -28.236 1.00 81.81 142 PRO A N 1
ATOM 1150 C CA . PRO A 1 142 ? 12.897 15.322 -28.875 1.00 81.81 142 PRO A CA 1
ATOM 1151 C C . PRO A 1 142 ? 13.554 16.246 -27.841 1.00 81.81 142 PRO A C 1
ATOM 1153 O O . PRO A 1 142 ? 13.083 16.330 -26.703 1.00 81.81 142 PRO A O 1
ATOM 1156 N N . GLY A 1 143 ? 14.671 16.862 -28.237 1.00 71.06 143 GLY A N 1
ATOM 1157 C CA . GLY A 1 143 ? 15.409 17.832 -27.421 1.00 71.06 143 GLY A CA 1
ATOM 1158 C C . GLY A 1 143 ? 14.638 19.115 -27.154 1.00 71.06 143 GLY A C 1
ATOM 1159 O O . GLY A 1 143 ? 13.695 19.417 -27.922 1.00 71.06 143 GLY A O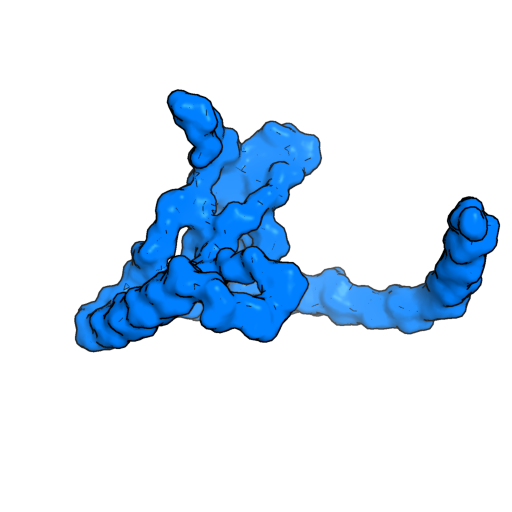 1
#

Radius of gyration: 20.14 Å; chains: 1; bounding box: 49×39×58 Å

Sequence (143 aa):
MGLTKINEAAICTQGISEVVLDQEAMDLAYRMGKEITVAVREKDLTYQGEDGVCPSCHDWLVRILKDRKTVECPTCGVRGKLTMAGGKIHVKFEKKAWEDNRFRPDVSYNHFNYHIAPSKDYFLRTKEERKSKFQKYQEYLPG